Protein AF-A0A2M7T5M0-F1 (afdb_monomer)

pLDDT: mean 90.99, std 3.02, range [80.44, 95.25]

InterPro d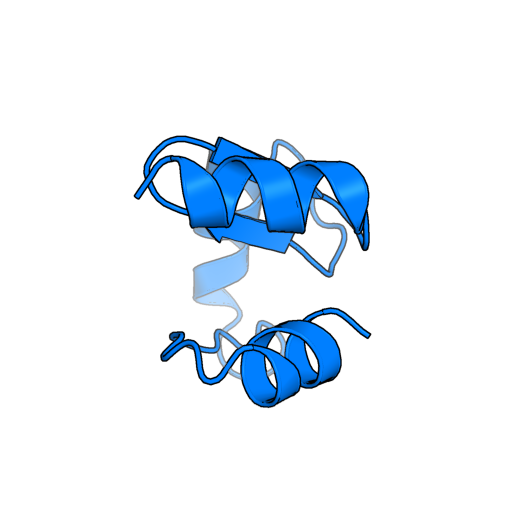omains:
  IPR002109 Glutaredoxin [PF00462] (1-47)
  IPR036249 Thioredoxin-like superfamily [SSF52833] (1-54)

Solvent-accessible surface area (backbone atoms only — not comparable to full-atom values): 4053 Å² total; per-residue (Å²): 108,60,69,59,51,39,54,75,70,68,52,89,77,87,86,81,57,56,88,82,38,60,79,50,48,60,57,42,29,74,71,69,75,40,91,71,79,50,68,47,76,47,94,92,46,73,43,74,53,80,50,68,68,61,51,55,53,45,62,74,71,110

Structure (mmCIF, N/CA/C/O backbone):
data_AF-A0A2M7T5M0-F1
#
_entry.id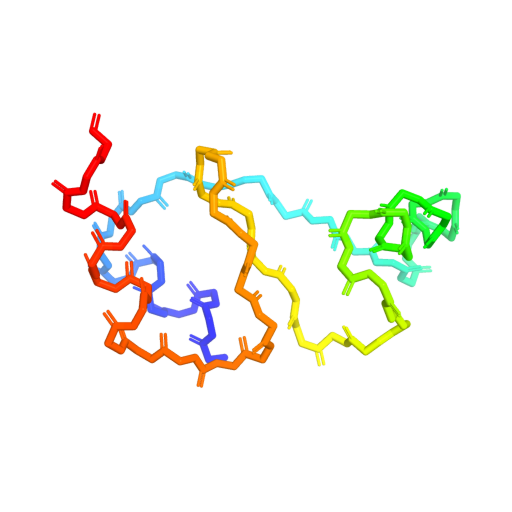   AF-A0A2M7T5M0-F1
#
loop_
_atom_site.group_PDB
_atom_site.id
_atom_site.type_symbol
_atom_site.label_atom_id
_atom_site.label_alt_id
_atom_site.label_comp_id
_atom_site.label_asym_id
_atom_site.label_entity_id
_atom_site.label_seq_id
_atom_site.pdbx_PDB_ins_code
_atom_site.Cartn_x
_atom_site.Cartn_y
_atom_site.Cartn_z
_atom_site.occupancy
_atom_site.B_iso_or_equiv
_atom_site.auth_seq_id
_atom_site.auth_comp_id
_atom_site.auth_asym_id
_atom_site.auth_atom_id
_atom_site.pdbx_PDB_model_num
ATOM 1 N N . MET A 1 1 ? 7.539 -8.894 3.984 1.00 86.19 1 MET A N 1
ATOM 2 C CA . MET A 1 1 ? 7.138 -8.258 5.262 1.00 86.19 1 MET A CA 1
ATOM 3 C C . MET A 1 1 ? 5.829 -7.496 5.090 1.00 86.19 1 MET A C 1
ATOM 5 O O . MET A 1 1 ? 4.855 -7.929 5.684 1.00 86.19 1 MET A O 1
ATOM 9 N N . VAL A 1 2 ? 5.753 -6.504 4.188 1.00 92.19 2 VAL 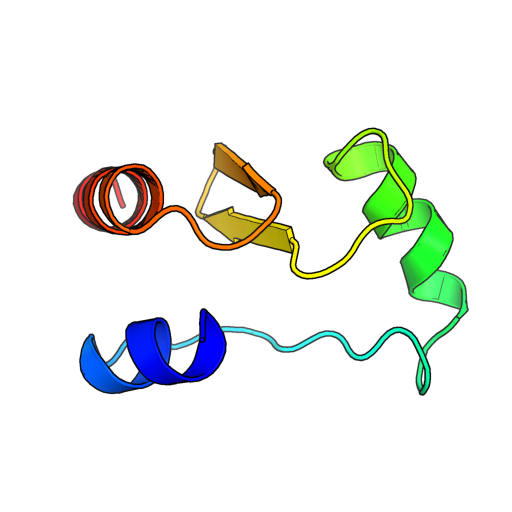A N 1
ATOM 10 C CA . VAL A 1 2 ? 4.505 -5.776 3.840 1.00 92.19 2 VAL A CA 1
ATOM 11 C C . VAL A 1 2 ? 3.329 -6.713 3.520 1.00 92.19 2 VAL A C 1
ATOM 13 O O . VAL A 1 2 ? 2.317 -6.663 4.202 1.00 92.19 2 VAL A O 1
ATOM 16 N N . LYS A 1 3 ? 3.480 -7.628 2.548 1.00 90.88 3 LYS A N 1
ATOM 17 C CA . LYS A 1 3 ? 2.414 -8.572 2.143 1.00 90.88 3 LYS A CA 1
ATOM 18 C C . LYS A 1 3 ? 1.843 -9.376 3.320 1.00 90.88 3 LYS A C 1
ATOM 20 O O . LYS A 1 3 ? 0.637 -9.496 3.471 1.00 90.88 3 LYS A O 1
ATOM 25 N N . LYS A 1 4 ? 2.727 -9.891 4.185 1.00 92.88 4 LYS A N 1
ATOM 26 C CA . LYS A 1 4 ? 2.339 -10.657 5.380 1.00 92.88 4 LYS A CA 1
ATOM 27 C C . LYS A 1 4 ? 1.585 -9.781 6.382 1.00 92.88 4 LYS A C 1
ATOM 29 O O . LYS A 1 4 ? 0.612 -10.250 6.946 1.00 92.88 4 LYS A O 1
ATOM 34 N N . PHE A 1 5 ? 2.026 -8.539 6.583 1.00 93.12 5 PHE A N 1
ATOM 35 C CA . PHE A 1 5 ? 1.332 -7.580 7.440 1.00 93.12 5 PHE A CA 1
ATOM 36 C C . PHE A 1 5 ? -0.074 -7.271 6.906 1.00 93.12 5 PHE A C 1
ATOM 38 O O . PHE A 1 5 ? -1.036 -7.406 7.647 1.00 93.12 5 PHE A O 1
ATOM 45 N N . LEU A 1 6 ? -0.218 -6.953 5.615 1.00 92.31 6 LEU A N 1
ATOM 46 C CA . LEU A 1 6 ? -1.530 -6.670 5.016 1.00 92.31 6 LEU A CA 1
ATOM 47 C C . LEU A 1 6 ? -2.472 -7.881 5.085 1.00 92.31 6 LEU A C 1
ATOM 49 O O . LEU A 1 6 ? -3.649 -7.724 5.395 1.00 92.31 6 LEU A O 1
ATOM 53 N N . ALA A 1 7 ? -1.945 -9.088 4.855 1.00 92.56 7 ALA A N 1
ATOM 54 C CA . ALA A 1 7 ? -2.710 -10.325 4.986 1.00 92.56 7 ALA A CA 1
ATOM 55 C C . ALA A 1 7 ? -3.171 -10.586 6.432 1.00 92.56 7 ALA A C 1
ATOM 57 O O . ALA A 1 7 ? -4.306 -11.001 6.639 1.00 92.56 7 ALA A O 1
ATOM 58 N N . ASP A 1 8 ? -2.317 -10.320 7.426 1.00 93.25 8 ASP A N 1
ATOM 59 C CA . ASP A 1 8 ? -2.651 -10.437 8.854 1.00 93.25 8 ASP A CA 1
ATOM 60 C C . ASP A 1 8 ? -3.732 -9.43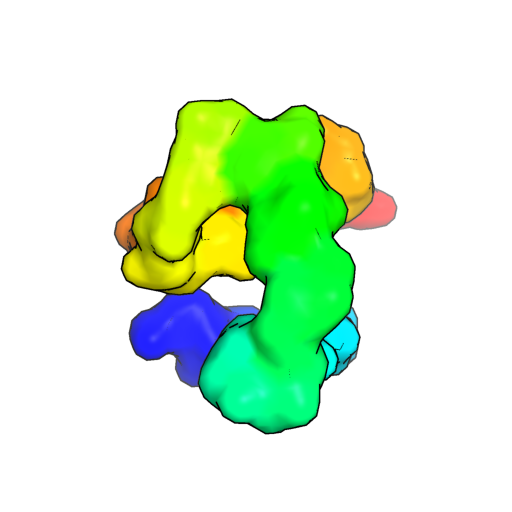0 9.279 1.00 93.25 8 ASP A C 1
ATOM 62 O O . ASP A 1 8 ? -4.630 -9.765 10.044 1.00 93.25 8 ASP A O 1
ATOM 66 N N . GLN A 1 9 ? -3.706 -8.227 8.699 1.00 90.88 9 GLN A N 1
ATOM 67 C CA . GLN A 1 9 ? -4.752 -7.217 8.878 1.00 90.88 9 GLN A CA 1
ATOM 68 C C . GLN A 1 9 ? -6.040 -7.519 8.087 1.00 90.88 9 GLN A C 1
ATOM 70 O O . GLN A 1 9 ? -7.000 -6.757 8.169 1.00 90.88 9 GLN A O 1
ATOM 75 N N . GLY A 1 10 ? -6.085 -8.607 7.306 1.00 92.19 10 GLY A N 1
ATOM 76 C CA . GLY A 1 10 ? -7.248 -8.971 6.489 1.00 92.19 10 GLY A CA 1
ATOM 77 C C . GLY A 1 10 ? -7.552 -7.979 5.360 1.00 92.19 10 GLY A C 1
ATOM 78 O O . GLY A 1 10 ? -8.674 -7.946 4.854 1.00 92.19 10 GLY A O 1
ATOM 79 N N . VAL A 1 11 ? -6.571 -7.163 4.966 1.00 91.12 11 VAL A N 1
ATOM 80 C CA . VAL A 1 11 ? -6.739 -6.110 3.961 1.00 91.12 11 VAL A CA 1
ATOM 81 C C . VAL A 1 11 ? -6.605 -6.707 2.566 1.00 91.12 11 VAL A C 1
ATOM 83 O O . VAL A 1 11 ? -5.619 -7.374 2.248 1.00 91.12 11 VAL A O 1
ATOM 86 N N . GLN A 1 12 ? -7.581 -6.429 1.702 1.00 91.62 12 GLN A N 1
ATOM 87 C CA . GLN A 1 12 ? -7.463 -6.741 0.281 1.00 91.62 12 GLN A CA 1
ATOM 88 C C . GLN A 1 12 ? -6.539 -5.728 -0.392 1.00 91.62 12 GLN A C 1
ATOM 90 O O . GLN A 1 12 ? -6.704 -4.521 -0.232 1.00 91.62 12 GLN A O 1
ATOM 95 N N . TYR A 1 1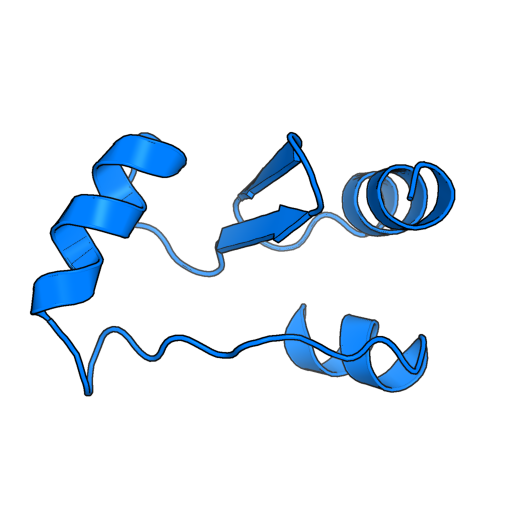3 ? -5.577 -6.215 -1.169 1.00 92.62 13 TYR A N 1
ATOM 96 C CA . TYR A 1 13 ? -4.638 -5.369 -1.895 1.00 92.62 13 TYR A CA 1
ATOM 97 C C . TYR A 1 13 ? -4.378 -5.924 -3.294 1.00 92.62 13 TYR A C 1
ATOM 99 O O . TYR A 1 13 ? -4.479 -7.127 -3.539 1.00 92.62 13 TYR A O 1
ATOM 107 N N . LYS A 1 14 ? -4.013 -5.031 -4.218 1.00 92.62 14 LYS A N 1
ATOM 108 C CA . LYS A 1 14 ? -3.512 -5.413 -5.537 1.00 92.62 14 LYS A CA 1
ATOM 109 C C . LYS A 1 14 ? -1.999 -5.546 -5.474 1.00 92.62 14 LYS A C 1
ATOM 111 O O . LYS A 1 14 ? -1.303 -4.602 -5.113 1.00 92.62 14 LYS A O 1
ATOM 116 N N . GLU A 1 15 ? -1.499 -6.710 -5.853 1.00 91.50 15 GLU A N 1
ATOM 117 C CA . GLU A 1 15 ? -0.070 -6.935 -6.009 1.00 91.50 15 GLU A CA 1
ATOM 118 C C . GLU A 1 15 ? 0.376 -6.567 -7.424 1.00 91.50 15 GLU A C 1
ATOM 120 O O . GLU A 1 15 ? -0.287 -6.913 -8.402 1.00 91.50 15 GLU A O 1
ATOM 125 N N . ILE A 1 16 ? 1.496 -5.853 -7.523 1.00 90.75 16 ILE A N 1
ATOM 126 C CA . ILE A 1 16 ? 2.156 -5.545 -8.789 1.00 90.75 16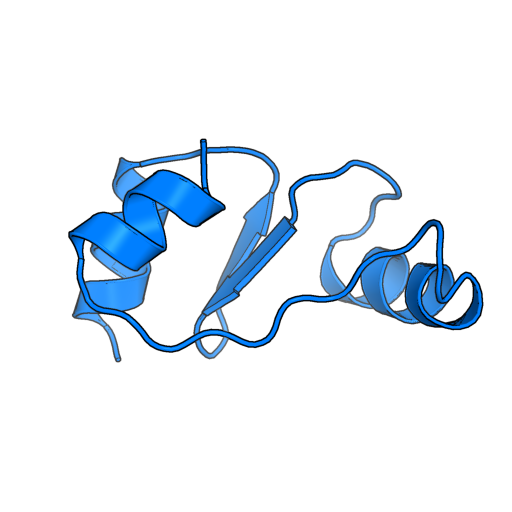 ILE A CA 1
ATOM 127 C C . ILE A 1 16 ? 3.568 -6.113 -8.698 1.00 90.75 16 ILE A C 1
ATOM 129 O O . ILE A 1 16 ? 4.360 -5.679 -7.859 1.00 90.75 16 ILE A O 1
ATOM 133 N N . ASP A 1 17 ? 3.864 -7.097 -9.542 1.00 90.06 17 ASP A N 1
ATOM 134 C CA . ASP A 1 17 ? 5.195 -7.679 -9.652 1.00 90.06 17 ASP A CA 1
ATOM 135 C C . ASP A 1 17 ? 5.946 -7.020 -10.813 1.00 90.06 17 ASP A C 1
ATOM 137 O O . ASP A 1 17 ? 5.579 -7.156 -11.977 1.00 90.06 17 ASP A O 1
ATOM 141 N N . LEU A 1 18 ? 6.998 -6.272 -10.487 1.00 87.94 18 LEU A N 1
ATOM 142 C CA . LEU A 1 18 ? 7.764 -5.515 -11.479 1.00 87.94 18 LEU A CA 1
ATOM 143 C C . LEU A 1 18 ? 8.689 -6.395 -12.329 1.00 87.94 18 LEU A C 1
ATOM 145 O O . 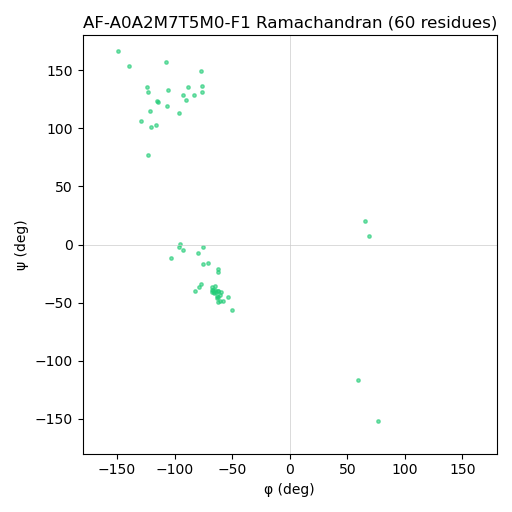LEU A 1 18 ? 9.158 -5.937 -13.368 1.00 87.94 18 LEU A O 1
ATOM 149 N N . ALA A 1 19 ? 8.971 -7.630 -11.900 1.00 87.12 19 ALA A N 1
ATOM 150 C CA . ALA A 1 19 ? 9.732 -8.576 -12.709 1.00 87.12 19 ALA A CA 1
ATOM 151 C C . ALA A 1 19 ? 8.850 -9.184 -13.810 1.00 87.12 19 ALA A C 1
ATOM 153 O O . ALA A 1 19 ? 9.339 -9.430 -14.912 1.00 87.12 19 ALA A O 1
ATOM 154 N N . ALA A 1 20 ? 7.560 -9.385 -13.530 1.00 89.81 20 ALA A N 1
ATOM 155 C CA . ALA A 1 20 ? 6.573 -9.824 -14.513 1.00 89.81 20 ALA A CA 1
ATOM 156 C C . ALA A 1 20 ? 6.080 -8.680 -15.420 1.00 89.81 20 ALA A C 1
ATOM 158 O O . ALA A 1 20 ? 5.889 -8.893 -16.616 1.00 89.81 20 ALA A O 1
ATOM 159 N N . ASP A 1 21 ? 5.925 -7.469 -14.875 1.00 87.88 21 ASP A N 1
ATOM 160 C CA . ASP A 1 21 ? 5.397 -6.298 -15.582 1.00 87.88 21 ASP A CA 1
ATOM 161 C C . ASP A 1 21 ? 6.381 -5.112 -15.544 1.00 87.88 21 ASP A C 1
ATOM 163 O O . ASP A 1 21 ? 6.172 -4.134 -14.818 1.00 87.88 21 ASP A O 1
ATOM 167 N N . PRO A 1 22 ? 7.445 -5.124 -16.366 1.00 84.50 22 PRO A N 1
ATOM 168 C CA . PRO A 1 22 ? 8.443 -4.050 -16.387 1.00 84.50 22 PRO A CA 1
ATOM 169 C C . PRO A 1 22 ? 7.861 -2.683 -16.788 1.00 84.50 22 PRO A C 1
ATOM 171 O O . PRO A 1 22 ? 8.413 -1.646 -16.429 1.00 84.50 22 PRO A O 1
ATOM 174 N N . ALA A 1 23 ? 6.713 -2.650 -17.473 1.00 89.62 23 ALA A N 1
ATOM 175 C CA . ALA A 1 23 ? 6.000 -1.410 -17.793 1.00 89.62 23 ALA A CA 1
ATOM 176 C C . ALA A 1 23 ? 5.519 -0.649 -16.540 1.00 89.62 23 ALA A C 1
ATOM 178 O O . ALA A 1 23 ? 5.340 0.566 -16.582 1.00 89.62 23 ALA A O 1
ATOM 179 N N . LYS A 1 24 ? 5.342 -1.344 -15.409 1.00 90.06 24 LYS A N 1
ATOM 180 C CA . LYS A 1 24 ? 4.935 -0.745 -14.133 1.00 90.06 24 LYS A CA 1
ATOM 181 C C . LYS A 1 24 ? 6.079 -0.071 -13.379 1.00 90.06 24 LYS A C 1
ATOM 183 O O . LYS A 1 24 ? 5.829 0.622 -12.398 1.00 90.06 24 LYS A O 1
ATOM 188 N N . VAL A 1 25 ? 7.320 -0.220 -13.846 1.00 88.56 25 VAL A N 1
ATOM 189 C CA . VAL A 1 25 ? 8.484 0.447 -13.250 1.00 88.56 25 VAL A CA 1
ATOM 190 C C . VAL A 1 25 ? 8.388 1.965 -13.410 1.00 88.56 25 VAL A C 1
ATOM 192 O O . VAL A 1 25 ? 8.697 2.684 -12.466 1.00 88.56 25 VAL A O 1
ATOM 195 N N . SER A 1 26 ? 7.911 2.463 -14.555 1.00 89.19 26 SER A N 1
ATOM 196 C CA . SER A 1 26 ? 7.684 3.903 -14.746 1.00 89.19 26 SER A CA 1
ATOM 197 C C . SER A 1 26 ? 6.674 4.446 -13.733 1.00 89.19 26 SER A C 1
ATOM 199 O O . SER A 1 26 ? 6.989 5.389 -13.016 1.00 89.19 26 SER A O 1
ATOM 201 N N . GLU A 1 27 ? 5.535 3.766 -13.576 1.00 90.06 27 GLU A N 1
ATOM 202 C CA . GLU A 1 27 ? 4.503 4.125 -12.594 1.00 90.06 27 GLU A CA 1
ATOM 203 C C . GLU A 1 27 ? 5.046 4.099 -11.153 1.00 90.06 27 GLU A C 1
ATOM 205 O O . GLU A 1 27 ? 4.769 5.007 -10.371 1.00 90.06 27 GLU A O 1
ATOM 210 N N . LEU A 1 28 ? 5.881 3.109 -10.801 1.00 90.06 28 LEU A N 1
ATOM 211 C CA . LEU A 1 28 ? 6.551 3.061 -9.497 1.00 90.06 28 LEU A CA 1
ATOM 212 C C . LEU A 1 28 ? 7.402 4.314 -9.258 1.00 90.06 28 LEU A C 1
ATOM 214 O O . LEU A 1 28 ? 7.325 4.905 -8.180 1.00 90.06 28 LEU A O 1
ATOM 218 N N . VAL A 1 29 ? 8.227 4.703 -10.231 1.00 90.62 29 VAL A N 1
ATOM 219 C CA . VAL A 1 29 ? 9.130 5.855 -10.099 1.00 90.62 29 VAL A CA 1
ATOM 220 C C . VAL A 1 29 ? 8.342 7.154 -10.020 1.00 90.62 29 VAL A C 1
ATOM 222 O O . VAL A 1 29 ? 8.672 8.004 -9.199 1.00 90.62 29 VAL A O 1
ATOM 225 N N . GLU A 1 30 ? 7.289 7.298 -10.820 1.00 91.31 30 GLU A N 1
ATOM 226 C CA . GLU A 1 30 ? 6.423 8.479 -10.795 1.00 91.31 30 GLU A CA 1
ATOM 227 C C . GLU A 1 30 ? 5.723 8.647 -9.440 1.00 91.31 30 GLU A C 1
ATOM 229 O O . GLU A 1 30 ? 5.642 9.759 -8.924 1.00 91.31 30 GLU A O 1
ATOM 234 N N . VAL A 1 31 ? 5.265 7.547 -8.832 1.00 89.62 31 VAL A N 1
ATOM 235 C CA . VAL A 1 31 ? 4.532 7.580 -7.557 1.00 89.62 31 VAL A CA 1
ATOM 236 C C . VAL A 1 31 ? 5.462 7.666 -6.341 1.00 89.62 31 VAL A C 1
ATOM 238 O O . VAL A 1 31 ? 5.155 8.367 -5.381 1.00 89.62 31 VAL A O 1
ATOM 241 N N . SER A 1 32 ? 6.588 6.948 -6.345 1.00 89.00 32 SER A N 1
ATOM 242 C CA . SER A 1 32 ? 7.473 6.818 -5.173 1.00 89.00 32 SER A CA 1
ATOM 243 C C . SER A 1 32 ? 8.745 7.663 -5.235 1.00 89.00 32 SER A C 1
ATOM 245 O O . SER A 1 32 ? 9.464 7.769 -4.241 1.00 89.00 32 SER A O 1
ATOM 247 N N . GLY A 1 33 ? 9.062 8.234 -6.398 1.00 88.50 33 GLY A N 1
ATOM 248 C CA . GLY A 1 33 ? 10.320 8.934 -6.649 1.00 88.50 33 GLY A CA 1
ATOM 249 C C . GLY A 1 33 ? 11.546 8.017 -6.688 1.00 88.50 33 GLY A C 1
ATOM 250 O O . GLY A 1 33 ? 12.671 8.514 -6.725 1.00 88.50 33 GLY A O 1
ATOM 251 N N . GLN A 1 34 ? 11.368 6.689 -6.653 1.00 86.56 34 GLN A N 1
ATOM 252 C CA . GLN A 1 34 ? 12.477 5.738 -6.657 1.00 86.56 34 GLN A CA 1
ATOM 253 C C . GLN A 1 34 ? 12.150 4.407 -7.341 1.00 86.56 34 GLN A C 1
ATOM 255 O O . GLN A 1 34 ? 11.004 4.067 -7.605 1.00 86.56 34 GLN A O 1
ATOM 260 N N . LEU A 1 35 ? 13.206 3.639 -7.610 1.00 85.12 35 LEU A N 1
ATOM 261 C CA . LEU A 1 35 ? 13.141 2.290 -8.187 1.00 85.12 35 LEU A CA 1
ATOM 262 C C . LEU A 1 35 ? 13.108 1.179 -7.121 1.00 85.12 35 LEU A C 1
ATOM 264 O O . LEU A 1 35 ? 13.029 -0.002 -7.452 1.00 85.12 35 LEU A O 1
ATOM 268 N N . GLY A 1 36 ? 13.238 1.541 -5.842 1.00 83.88 36 GLY A N 1
ATOM 269 C CA . GLY A 1 36 ? 13.336 0.597 -4.734 1.00 83.88 36 GLY A CA 1
ATOM 270 C C . GLY A 1 36 ? 11.990 -0.026 -4.380 1.00 83.88 36 GLY A C 1
ATOM 271 O O . GLY A 1 36 ? 10.988 0.671 -4.271 1.00 83.88 36 GLY A O 1
ATOM 272 N N . VAL A 1 37 ? 11.984 -1.338 -4.147 1.00 89.56 37 VAL A N 1
ATOM 273 C CA . VAL A 1 37 ? 10.849 -2.081 -3.580 1.00 89.56 37 VAL A CA 1
ATOM 274 C C . VAL A 1 37 ? 11.160 -2.498 -2.138 1.00 89.56 37 VAL A C 1
ATOM 276 O O . VAL A 1 37 ? 12.332 -2.661 -1.792 1.00 89.56 37 VAL A O 1
ATOM 279 N N . PRO A 1 38 ? 10.147 -2.754 -1.290 1.00 91.88 38 PRO A N 1
ATOM 280 C CA . PRO A 1 38 ? 8.706 -2.637 -1.547 1.00 91.88 38 PRO A CA 1
ATOM 281 C C . PRO A 1 38 ? 8.198 -1.187 -1.508 1.00 91.88 38 PRO A C 1
ATOM 283 O O . PRO A 1 38 ? 8.705 -0.382 -0.738 1.00 91.88 38 PRO A O 1
ATOM 286 N N . VAL A 1 39 ? 7.161 -0.878 -2.291 1.00 93.75 39 VAL A N 1
ATOM 287 C CA . VAL A 1 39 ? 6.376 0.366 -2.189 1.00 93.75 39 VAL A CA 1
ATOM 288 C C . VAL A 1 39 ? 4.915 -0.011 -1.996 1.00 93.75 39 VAL A C 1
ATOM 290 O O . VAL A 1 39 ? 4.411 -0.916 -2.658 1.00 93.75 39 VAL A O 1
ATOM 293 N N . THR A 1 40 ? 4.250 0.673 -1.073 1.00 94.94 40 THR A N 1
ATOM 294 C CA . THR A 1 40 ? 2.838 0.473 -0.748 1.00 94.94 40 THR A CA 1
ATOM 295 C C . THR A 1 40 ? 2.111 1.794 -0.925 1.00 94.94 40 THR A C 1
ATOM 297 O O . THR A 1 40 ? 2.565 2.813 -0.411 1.00 94.94 40 THR A O 1
ATOM 300 N N . VAL A 1 41 ? 0.989 1.777 -1.637 1.00 93.62 41 VAL A N 1
ATOM 301 C CA . VAL A 1 41 ? 0.121 2.946 -1.807 1.00 93.62 41 VAL A CA 1
ATOM 302 C C . VAL A 1 41 ? -1.203 2.649 -1.118 1.00 93.62 41 VAL A C 1
ATOM 304 O O . VAL A 1 41 ? -1.842 1.643 -1.427 1.00 93.62 41 VAL A O 1
ATOM 307 N N . ILE A 1 42 ? -1.588 3.496 -0.166 1.00 93.25 42 ILE A N 1
ATOM 308 C CA . ILE A 1 42 ? -2.816 3.365 0.624 1.00 93.25 42 ILE A CA 1
ATOM 309 C C . ILE A 1 42 ? -3.544 4.709 0.552 1.00 93.25 42 ILE A C 1
ATOM 311 O O . ILE A 1 42 ? -3.098 5.696 1.133 1.00 93.25 42 ILE A O 1
ATOM 315 N N . GLY A 1 43 ? -4.635 4.776 -0.216 1.00 89.19 43 GLY A N 1
ATOM 316 C CA . GLY A 1 43 ? -5.310 6.044 -0.512 1.00 89.19 43 GLY A CA 1
ATOM 317 C C . GLY A 1 43 ? -4.365 7.032 -1.208 1.00 89.19 43 GLY A C 1
ATOM 318 O O . GLY A 1 43 ? -3.880 6.761 -2.305 1.00 89.19 43 GLY A O 1
ATOM 319 N N . ASN A 1 44 ? -4.089 8.163 -0.555 1.00 89.31 44 ASN A N 1
ATOM 320 C CA . ASN A 1 44 ? -3.137 9.181 -1.015 1.00 89.31 44 ASN A CA 1
ATOM 321 C C . ASN A 1 44 ? -1.733 9.040 -0.400 1.00 89.31 44 ASN A C 1
ATOM 323 O O . ASN A 1 44 ? -0.848 9.834 -0.720 1.00 89.31 44 ASN A O 1
ATOM 327 N N . GLU A 1 45 ? -1.518 8.069 0.488 1.00 92.81 45 GLU A N 1
ATOM 328 C CA . GLU A 1 45 ? -0.240 7.871 1.162 1.00 92.81 45 GLU A CA 1
ATOM 329 C C . GLU A 1 45 ? 0.640 6.874 0.395 1.00 92.81 45 GLU A C 1
ATOM 331 O O . GLU A 1 45 ? 0.230 5.755 0.080 1.00 92.81 45 GLU A O 1
ATOM 336 N N . VAL A 1 46 ? 1.880 7.288 0.121 1.00 93.75 46 VAL A N 1
ATOM 337 C CA . VAL A 1 46 ? 2.927 6.453 -0.475 1.00 93.75 46 VAL A CA 1
ATOM 338 C C . VAL A 1 46 ? 3.949 6.101 0.603 1.00 93.75 46 VAL A C 1
ATOM 340 O O . VAL A 1 46 ? 4.597 6.974 1.185 1.00 93.75 46 VAL A O 1
ATOM 343 N N . ILE A 1 47 ? 4.096 4.805 0.870 1.00 94.31 47 ILE A N 1
ATOM 344 C CA . ILE A 1 47 ? 4.996 4.250 1.882 1.00 94.31 47 ILE A CA 1
ATOM 345 C C . ILE A 1 47 ? 6.062 3.426 1.176 1.00 94.31 47 ILE A C 1
ATOM 347 O O . ILE A 1 47 ? 5.768 2.475 0.452 1.00 94.31 47 ILE A O 1
ATOM 351 N N . ILE A 1 48 ? 7.317 3.784 1.414 1.00 93.00 48 ILE A N 1
ATOM 352 C CA . ILE A 1 48 ? 8.479 3.149 0.802 1.00 93.00 48 ILE A CA 1
ATOM 353 C C . ILE A 1 48 ? 9.155 2.271 1.851 1.00 93.00 48 ILE A C 1
ATOM 355 O O . ILE A 1 48 ? 9.387 2.698 2.981 1.00 93.00 48 ILE A O 1
ATOM 359 N N . GLY A 1 49 ? 9.483 1.041 1.473 1.00 92.00 49 GLY A N 1
ATOM 360 C CA . GLY A 1 49 ? 10.001 0.025 2.373 1.00 92.00 49 GLY A CA 1
ATOM 361 C C . GLY A 1 49 ? 8.905 -0.596 3.238 1.00 92.00 49 GLY A C 1
ATOM 362 O O . GLY A 1 49 ? 7.742 -0.709 2.847 1.00 92.00 49 GLY A O 1
ATOM 363 N N . PHE A 1 50 ? 9.298 -1.060 4.422 1.00 93.69 50 PHE A N 1
ATOM 364 C CA . PHE A 1 50 ? 8.379 -1.583 5.427 1.00 93.69 50 PHE A CA 1
ATOM 365 C C . PHE A 1 50 ? 8.426 -0.688 6.663 1.00 93.69 50 PHE A C 1
ATOM 367 O O . PHE A 1 50 ? 9.355 -0.784 7.462 1.00 93.69 50 PHE A O 1
ATOM 374 N N . ASP A 1 51 ? 7.407 0.154 6.815 1.00 94.38 51 ASP A N 1
ATOM 375 C CA . ASP A 1 51 ? 7.200 0.988 7.996 1.00 94.38 51 ASP A CA 1
ATOM 376 C C . ASP A 1 51 ? 5.852 0.628 8.618 1.00 94.38 51 ASP A C 1
ATOM 378 O O . ASP A 1 51 ? 4.794 1.011 8.119 1.00 94.38 51 ASP A O 1
ATOM 382 N N . ARG A 1 52 ? 5.891 -0.165 9.691 1.00 93.38 52 ARG A N 1
ATOM 383 C CA . ARG A 1 52 ? 4.678 -0.663 10.344 1.00 93.38 52 ARG A CA 1
ATOM 384 C C . ARG A 1 52 ? 3.799 0.475 10.867 1.00 93.38 52 ARG A C 1
ATOM 386 O O . ARG A 1 52 ? 2.595 0.421 10.657 1.00 93.38 52 ARG A O 1
ATOM 393 N N . GLY A 1 53 ? 4.387 1.490 11.502 1.00 95.25 53 GLY A N 1
ATOM 394 C CA . GLY A 1 53 ? 3.622 2.585 12.099 1.00 95.25 53 GLY A CA 1
ATOM 395 C C . GLY A 1 53 ? 2.898 3.408 11.037 1.00 95.25 53 GLY A C 1
ATOM 396 O O . GLY A 1 53 ? 1.716 3.713 11.191 1.00 95.25 53 GLY A O 1
ATOM 397 N N . ARG A 1 54 ? 3.569 3.697 9.914 1.00 95.00 54 ARG A N 1
ATOM 398 C CA . ARG A 1 54 ? 2.925 4.375 8.779 1.00 95.00 54 ARG A CA 1
ATOM 399 C C . ARG A 1 54 ? 1.863 3.511 8.111 1.00 95.00 54 ARG A C 1
ATOM 401 O O . ARG A 1 54 ? 0.813 4.031 7.765 1.00 95.00 54 ARG A O 1
ATOM 408 N N . LEU A 1 55 ? 2.097 2.206 7.965 1.00 95.00 55 LEU A N 1
ATOM 409 C CA . LEU A 1 55 ? 1.104 1.284 7.407 1.00 95.00 55 LEU A CA 1
ATOM 410 C C . LEU A 1 55 ? -0.152 1.198 8.285 1.00 95.00 55 LEU A C 1
ATOM 412 O O . LEU A 1 55 ? -1.257 1.280 7.763 1.00 95.00 55 LEU A O 1
ATOM 416 N N . GLU A 1 56 ? 0.003 1.069 9.605 1.00 94.50 56 GLU A N 1
ATOM 417 C CA . GLU A 1 56 ? -1.119 1.057 10.555 1.00 94.50 56 GLU A CA 1
ATOM 418 C C . GLU A 1 56 ? -1.884 2.390 10.514 1.00 94.50 56 GLU A C 1
ATOM 420 O O . GLU A 1 56 ? -3.110 2.392 10.415 1.00 94.50 56 GLU A O 1
ATOM 425 N N . SER A 1 57 ? -1.167 3.520 10.511 1.00 95.00 57 SER A N 1
ATOM 426 C CA . SER A 1 57 ? -1.775 4.854 10.442 1.00 95.00 57 SER A CA 1
ATOM 427 C C . SER A 1 57 ? -2.532 5.083 9.133 1.00 95.00 57 SER A C 1
ATOM 429 O O . SER A 1 57 ? -3.647 5.597 9.158 1.00 95.00 57 SER A O 1
ATOM 431 N N . ALA A 1 58 ? -1.951 4.697 7.996 1.00 94.31 58 ALA A N 1
ATOM 432 C CA . ALA A 1 58 ? -2.575 4.862 6.689 1.00 94.31 58 ALA A CA 1
ATOM 433 C C . ALA A 1 58 ? -3.823 3.981 6.538 1.00 94.31 58 ALA A C 1
ATOM 435 O O . ALA A 1 58 ? -4.823 4.428 5.988 1.00 94.31 58 ALA A O 1
ATOM 436 N N . LEU A 1 59 ? -3.791 2.747 7.058 1.00 92.56 59 LEU A N 1
ATOM 437 C CA . LEU A 1 59 ? -4.955 1.855 7.051 1.00 92.56 59 LEU A CA 1
ATOM 438 C C . LEU A 1 59 ? -6.084 2.357 7.957 1.00 92.56 59 LEU A C 1
ATOM 440 O O . LEU A 1 59 ? -7.246 2.202 7.604 1.00 92.56 59 LEU A O 1
ATOM 444 N N . ALA A 1 60 ? -5.758 2.960 9.103 1.00 92.00 60 ALA A N 1
ATOM 445 C CA . ALA A 1 60 ? -6.751 3.538 10.009 1.00 92.00 60 ALA A CA 1
ATOM 446 C C . AL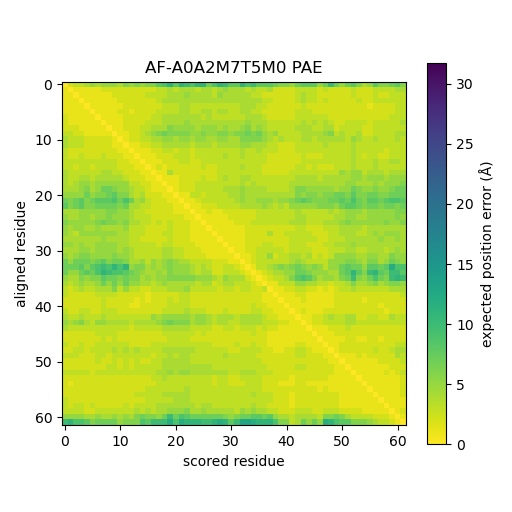A A 1 60 ? -7.413 4.818 9.460 1.00 92.00 60 ALA A C 1
ATOM 448 O O . ALA A 1 60 ? -8.436 5.245 9.990 1.00 92.00 60 ALA A O 1
ATOM 449 N N . ALA A 1 61 ? -6.815 5.439 8.438 1.00 88.44 61 ALA A N 1
ATOM 450 C CA . ALA A 1 61 ? -7.308 6.651 7.788 1.00 88.44 61 ALA A CA 1
ATOM 451 C C .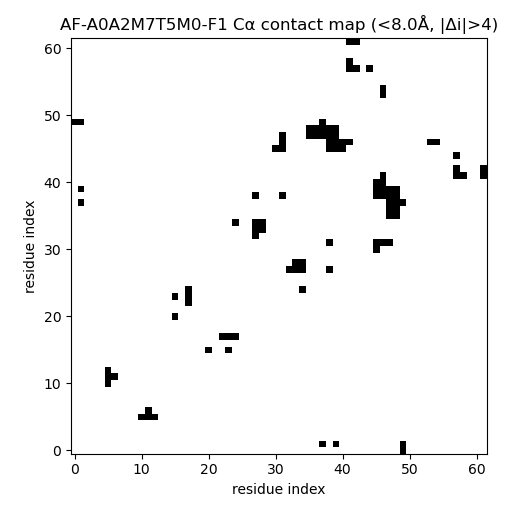 ALA A 1 61 ? -8.153 6.386 6.521 1.00 88.44 61 ALA A C 1
ATOM 453 O O . ALA A 1 61 ? -8.586 7.351 5.887 1.00 88.44 61 ALA A O 1
ATOM 454 N N . LEU A 1 62 ? -8.359 5.114 6.145 1.00 80.44 62 LEU A N 1
ATOM 455 C CA . LEU A 1 62 ? -9.279 4.682 5.080 1.00 80.44 62 LEU A CA 1
ATOM 456 C C . LEU A 1 62 ? -10.732 4.645 5.570 1.00 80.44 62 LEU A C 1
ATOM 458 O O . LEU A 1 62 ? -11.613 4.994 4.753 1.00 80.44 62 LEU A O 1
#

Radius of gyration: 11.63 Å; Cα contacts (8 Å, |Δi|>4): 51; chains: 1; bounding box: 23×20×30 Å

Organism: NCBI:txid1973895

Foldseek 3Di:
DVVVVCVVVVHDDDDDDCVVPVVCQVVCCVLPVDSDDDWDDQPNDIDHDDDPVVVVVSVVVD

Sequence (62 aa):
MVKKFLADQGVQYKEIDLAADPAKVSELVEVSGQLGVPVTVIGNEVIIGFDRGRLESALAAL

Mean predicted aligned error: 3.2 Å

Nearest PDB structures (foldseek):
  7c12-assembly1_D  TM=9.006E-01  e=1.977E-03  Alkaliphilus oremlandii OhILAs
  3zit-assembly1_B  TM=9.132E-01  e=1.983E-02  Bacillus cereus
  3ic4-assembly1_A  TM=9.211E-01  e=3.989E-02  Archaeoglobus fulgidus
  1r7h-assembly1_B  TM=5.240E-01  e=1.983E-02  Corynebacterium ammoniagenes

Secondary structure (DSSP, 8-state):
-HHHHHHHTT-------TTT-TTHHHHHHHHHSSS-S-EEEETTEEEES--HHHHHHHHHT-